Protein AF-A0A1B6I2V8-F1 (afdb_monomer_lite)

Foldseek 3Di:
DVVVVVVVVVVVVVVVVVVVVVVVVVVVVVVVVVVVVVVVVVVVVVVLVCLQVLLVVLQVCLVQCVPPVVVVVVVVDPCVVVLVVVLVVLVVVQCVVQVPHHDDCPRSSNSNNCSNVND

Secondary structure (DSSP, 8-state):
-HHHHHHHHHHHHHHHHHHHHHHHHHHHHHHHHHHHHHHHHHHHHHHHHHHHHHHHHHHHHHHHTTSHHHHHHHHHSTTHHHHHHHHHHHHHHHHHHTTT-PPPTTSHHHHHHHHHHT-

Sequence (119 aa):
MVSTLEELEAIRTKYKNLQREWDNQQEHLGRIQGDVLKLKSQLKNQSSFCASMGAIMGSLMWKTSRLPNVIEALLSTNRVSEFLCIVSGSLQSFLDTYNTSLPDVTTNETQFILSLVGT

Structure (mmCIF, N/CA/C/O backbone):
data_AF-A0A1B6I2V8-F1
#
_entry.id   AF-A0A1B6I2V8-F1
#
loop_
_atom_site.group_PDB
_atom_site.id
_atom_site.type_symbol
_atom_site.label_atom_id
_atom_site.label_alt_id
_atom_site.label_comp_id
_atom_site.label_asym_id
_atom_site.label_entity_id
_atom_site.label_seq_id
_atom_site.pdbx_PDB_ins_code
_atom_site.Cartn_x
_atom_site.Cartn_y
_atom_site.Cartn_z
_atom_site.occupancy
_atom_site.B_iso_or_equiv
_atom_site.auth_seq_id
_atom_site.auth_comp_id
_atom_site.auth_asym_id
_atom_site.auth_atom_id
_atom_site.pdbx_PDB_model_num
ATOM 1 N N . MET A 1 1 ? 36.503 -2.006 -53.131 1.00 60.41 1 MET A N 1
ATOM 2 C CA . MET A 1 1 ? 36.543 -0.661 -52.512 1.00 60.41 1 MET A CA 1
ATOM 3 C C . MET A 1 1 ? 35.154 -0.033 -52.372 1.00 60.41 1 MET A C 1
ATOM 5 O O . MET A 1 1 ? 34.906 0.578 -51.347 1.00 60.41 1 MET A O 1
ATOM 9 N N . VAL A 1 2 ? 34.237 -0.204 -53.338 1.00 62.00 2 VAL A N 1
ATOM 10 C CA . VAL A 1 2 ? 32.840 0.286 -53.232 1.00 62.00 2 VAL A CA 1
ATOM 11 C C . VAL A 1 2 ? 32.017 -0.496 -52.187 1.00 62.00 2 VAL A C 1
ATOM 13 O O . VAL A 1 2 ? 31.423 0.114 -51.310 1.00 62.00 2 VAL A O 1
ATOM 16 N N . SER A 1 3 ? 32.092 -1.834 -52.182 1.00 72.25 3 SER A N 1
ATOM 17 C CA . SER A 1 3 ? 31.352 -2.696 -51.230 1.00 72.25 3 SER A CA 1
ATOM 18 C C . SER A 1 3 ? 31.711 -2.458 -49.751 1.00 72.25 3 SER A C 1
ATOM 20 O O . SER A 1 3 ? 30.845 -2.488 -48.885 1.00 72.25 3 SER A O 1
ATOM 22 N N . THR A 1 4 ? 32.968 -2.124 -49.452 1.00 82.75 4 THR A N 1
ATOM 23 C CA . THR A 1 4 ? 33.416 -1.821 -48.082 1.00 82.75 4 THR A CA 1
ATOM 24 C C . THR A 1 4 ? 32.897 -0.478 -47.564 1.00 82.75 4 THR A C 1
ATOM 26 O O . THR A 1 4 ? 32.840 -0.271 -46.356 1.00 82.75 4 THR A O 1
ATOM 29 N N . LEU A 1 5 ? 32.543 0.453 -48.458 1.00 89.25 5 LEU A N 1
ATOM 30 C CA . LEU A 1 5 ? 32.008 1.763 -48.082 1.00 89.25 5 LEU A CA 1
ATOM 31 C C . LEU A 1 5 ? 30.520 1.658 -47.711 1.00 89.25 5 LEU A C 1
ATOM 33 O O . LEU A 1 5 ? 30.103 2.203 -46.691 1.00 89.25 5 LEU A O 1
ATOM 37 N N . GLU A 1 6 ? 29.757 0.883 -48.486 1.00 90.56 6 GLU A N 1
ATOM 38 C CA . GLU A 1 6 ? 28.340 0.591 -48.227 1.00 90.56 6 GLU A CA 1
ATOM 39 C C . GLU A 1 6 ? 28.142 -0.150 -46.895 1.00 90.56 6 GLU A C 1
ATOM 41 O O . GLU A 1 6 ? 27.263 0.197 -46.105 1.00 90.56 6 GLU A O 1
ATOM 46 N N . GLU A 1 7 ? 29.002 -1.126 -46.588 1.00 92.25 7 GLU A N 1
ATOM 47 C CA . GLU A 1 7 ? 28.982 -1.830 -45.300 1.00 92.25 7 GLU A CA 1
ATOM 48 C C . GLU A 1 7 ? 29.246 -0.885 -44.118 1.00 92.25 7 GLU A C 1
ATOM 50 O O . GLU A 1 7 ? 28.585 -0.969 -43.079 1.00 92.25 7 GLU A O 1
ATOM 55 N N . LEU A 1 8 ? 30.176 0.059 -44.280 1.00 93.94 8 LEU A N 1
ATOM 56 C CA . LEU A 1 8 ? 30.531 1.030 -43.245 1.00 93.94 8 LEU A CA 1
ATOM 57 C C . LEU A 1 8 ? 29.381 2.020 -42.995 1.00 93.94 8 LEU A C 1
ATOM 59 O O . LEU A 1 8 ? 29.066 2.333 -41.843 1.00 93.94 8 LEU A O 1
ATOM 63 N N . GLU A 1 9 ? 28.697 2.465 -44.050 1.00 93.94 9 GLU A N 1
ATOM 64 C CA . GLU A 1 9 ? 27.488 3.289 -43.938 1.00 93.94 9 GLU A CA 1
ATOM 65 C C . GLU A 1 9 ? 26.321 2.534 -43.289 1.00 93.94 9 GLU A C 1
ATOM 67 O O . GLU A 1 9 ? 25.628 3.085 -42.420 1.00 93.94 9 GLU A O 1
ATOM 72 N N . ALA A 1 10 ? 26.139 1.256 -43.629 1.00 94.38 10 ALA A N 1
ATOM 73 C CA . ALA A 1 10 ? 25.129 0.404 -43.012 1.00 94.38 10 ALA A CA 1
ATOM 74 C C . ALA A 1 10 ? 25.389 0.218 -41.507 1.00 94.38 10 ALA A C 1
ATOM 76 O O . ALA A 1 10 ? 24.471 0.366 -40.692 1.00 94.38 10 ALA A O 1
ATOM 77 N N . ILE A 1 11 ? 26.640 -0.040 -41.111 1.00 95.69 11 ILE A N 1
ATOM 78 C CA . ILE A 1 11 ? 27.038 -0.165 -39.701 1.00 95.69 11 ILE A CA 1
ATOM 79 C C . ILE A 1 11 ? 26.848 1.163 -38.963 1.00 95.69 11 ILE A C 1
ATOM 81 O O . ILE A 1 11 ? 26.270 1.181 -37.876 1.00 95.69 11 ILE A O 1
ATOM 85 N N . ARG A 1 12 ? 27.260 2.289 -39.558 1.00 96.19 12 ARG A N 1
ATOM 86 C CA . ARG A 1 12 ? 27.065 3.626 -38.973 1.00 96.19 12 ARG A CA 1
ATOM 87 C C . ARG A 1 12 ? 25.587 3.914 -38.715 1.00 96.19 12 ARG A C 1
ATOM 89 O O . ARG A 1 12 ? 25.239 4.466 -37.672 1.00 96.19 12 ARG A O 1
ATOM 96 N N . THR A 1 13 ? 24.721 3.545 -39.653 1.00 96.88 13 THR A N 1
ATOM 97 C CA . THR A 1 13 ? 23.273 3.738 -39.522 1.00 96.88 13 THR A CA 1
ATOM 98 C C . THR A 1 13 ? 22.703 2.871 -38.403 1.00 96.88 13 THR A C 1
ATOM 100 O O . THR A 1 13 ? 21.970 3.378 -37.553 1.00 96.88 13 THR A O 1
ATOM 103 N N . LYS A 1 14 ? 23.099 1.591 -38.332 1.00 97.12 14 LYS A N 1
ATOM 104 C CA . LYS A 1 14 ? 22.708 0.691 -37.235 1.00 97.12 14 LYS A CA 1
ATOM 105 C C . LYS A 1 14 ? 23.160 1.216 -35.874 1.00 97.12 14 LYS A C 1
ATOM 107 O O . LYS A 1 14 ? 22.350 1.252 -34.955 1.00 97.12 14 LYS A O 1
ATOM 112 N N . TYR A 1 15 ? 24.404 1.684 -35.761 1.00 97.62 15 TYR A N 1
ATOM 113 C CA . TYR A 1 15 ? 24.930 2.266 -34.526 1.00 97.62 15 TYR A CA 1
ATOM 114 C C . TYR A 1 15 ? 24.115 3.482 -34.078 1.00 97.62 15 TYR A C 1
ATOM 116 O O . TYR A 1 15 ? 23.691 3.551 -32.931 1.00 97.62 15 TYR A O 1
ATOM 124 N N . LYS A 1 16 ? 23.829 4.421 -34.990 1.00 97.69 16 LYS A N 1
ATOM 125 C CA . LYS A 1 16 ? 23.015 5.607 -34.672 1.00 97.69 16 LYS A CA 1
ATOM 126 C C . 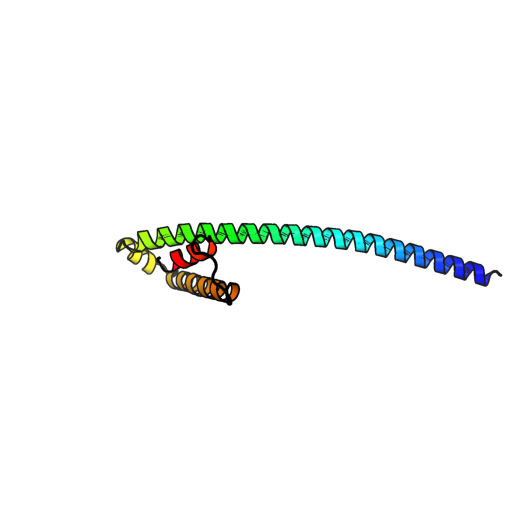LYS A 1 16 ? 21.601 5.244 -34.222 1.00 97.69 16 LYS A C 1
ATOM 128 O O . LYS A 1 16 ? 21.070 5.883 -33.320 1.00 97.69 16 LYS A O 1
ATOM 133 N N . ASN A 1 17 ? 20.989 4.243 -34.851 1.00 97.75 17 ASN A N 1
ATOM 134 C CA . ASN A 1 17 ? 19.664 3.776 -34.455 1.00 97.75 17 ASN A CA 1
ATOM 135 C C . ASN A 1 17 ? 19.696 3.109 -33.079 1.00 97.75 17 ASN A C 1
ATOM 137 O O . ASN A 1 17 ? 18.831 3.399 -32.261 1.00 97.75 17 ASN A O 1
ATOM 141 N N . LEU A 1 18 ? 20.713 2.289 -32.807 1.00 97.88 18 LEU A N 1
ATOM 142 C CA . LEU A 1 18 ? 20.882 1.646 -31.508 1.00 97.88 18 LEU A CA 1
ATOM 143 C C . LEU A 1 18 ? 21.157 2.665 -30.397 1.00 97.88 18 LEU A C 1
ATOM 145 O O . LEU A 1 18 ? 20.583 2.548 -29.324 1.00 97.88 18 LEU A O 1
ATOM 149 N N . GLN A 1 19 ? 21.969 3.691 -30.668 1.00 98.00 19 GLN A N 1
ATOM 150 C CA . GLN A 1 19 ? 22.208 4.785 -29.724 1.00 98.00 19 GLN A CA 1
ATOM 151 C C . GLN A 1 19 ? 20.907 5.522 -29.391 1.00 98.00 19 GLN A C 1
ATOM 153 O O . GLN A 1 19 ? 20.613 5.749 -28.225 1.00 98.00 19 GLN A O 1
ATOM 158 N N . ARG A 1 20 ? 20.096 5.845 -30.406 1.00 98.06 20 ARG A N 1
ATOM 159 C CA . ARG A 1 20 ? 18.80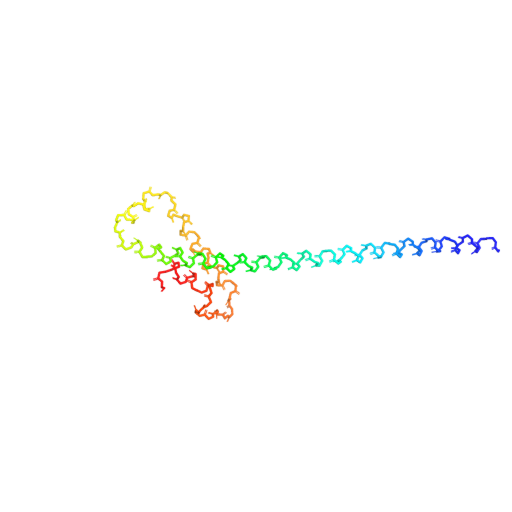3 6.509 -30.192 1.00 98.06 20 ARG A CA 1
ATOM 160 C C . ARG A 1 20 ? 17.851 5.641 -29.370 1.00 98.06 20 ARG A C 1
ATOM 162 O O . ARG A 1 20 ? 17.171 6.149 -28.489 1.00 98.06 20 ARG A O 1
ATOM 169 N N . GLU A 1 21 ? 17.802 4.345 -29.664 1.00 97.81 21 GLU A N 1
ATOM 170 C CA . GLU A 1 21 ? 16.976 3.400 -28.913 1.00 97.81 21 GLU A CA 1
ATOM 171 C C . GLU A 1 21 ? 17.440 3.292 -27.457 1.00 97.81 21 GLU A C 1
ATOM 173 O O . GLU A 1 21 ? 16.621 3.331 -26.543 1.00 97.81 21 GLU A O 1
ATOM 178 N N . TRP A 1 22 ? 18.753 3.242 -27.229 1.00 97.44 22 TRP A N 1
ATOM 179 C CA . TRP A 1 22 ? 19.335 3.256 -25.892 1.00 97.44 22 TRP A CA 1
ATOM 180 C C . TRP A 1 22 ? 18.960 4.521 -25.111 1.00 97.44 22 TRP A C 1
ATOM 182 O O . TRP A 1 22 ? 18.502 4.422 -23.974 1.00 97.44 22 TRP A O 1
ATOM 192 N N . ASP A 1 23 ? 19.103 5.699 -25.721 1.00 98.06 23 ASP A N 1
ATOM 193 C CA . ASP A 1 23 ? 18.780 6.976 -25.078 1.00 98.06 23 ASP A CA 1
ATOM 194 C C . ASP A 1 23 ? 17.284 7.047 -24.710 1.00 98.06 23 ASP A C 1
ATOM 196 O O . ASP A 1 23 ? 16.933 7.413 -23.586 1.00 98.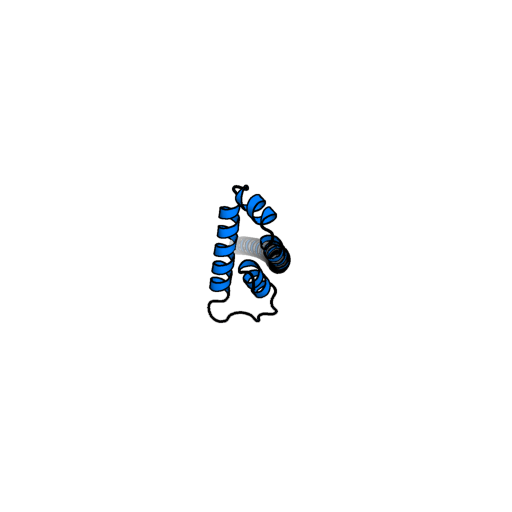06 23 ASP A O 1
ATOM 200 N N . ASN A 1 24 ? 16.403 6.599 -25.614 1.00 98.06 24 ASN A N 1
ATOM 201 C CA . ASN A 1 24 ? 14.962 6.508 -25.360 1.00 98.06 24 ASN A CA 1
ATOM 202 C C . ASN A 1 24 ? 14.639 5.551 -24.201 1.00 98.06 24 ASN A C 1
ATOM 204 O O . ASN A 1 24 ? 13.794 5.850 -23.354 1.00 98.06 24 ASN A O 1
ATOM 208 N N . GLN A 1 25 ? 15.306 4.395 -24.147 1.00 98.00 25 GLN A N 1
ATOM 209 C CA . GLN A 1 25 ? 15.110 3.415 -23.079 1.00 98.00 25 GLN A CA 1
ATOM 210 C C . GLN A 1 25 ? 15.595 3.940 -21.727 1.00 98.00 25 GLN A C 1
ATOM 212 O O . GLN A 1 25 ? 14.921 3.722 -20.721 1.00 98.00 25 GLN A O 1
ATOM 217 N N . GLN A 1 26 ? 16.715 4.665 -21.690 1.00 98.06 26 GLN A N 1
ATOM 218 C CA . GLN A 1 26 ? 17.202 5.310 -20.468 1.00 98.06 26 GLN A CA 1
ATOM 219 C C . GLN A 1 26 ? 16.213 6.356 -19.952 1.00 98.06 26 GLN A C 1
ATOM 221 O O . GLN A 1 26 ? 15.904 6.379 -18.759 1.00 98.06 26 GLN A O 1
ATOM 226 N N . GLU A 1 27 ? 15.650 7.176 -20.841 1.00 97.88 27 GLU A N 1
ATOM 227 C CA . GLU A 1 27 ? 14.627 8.146 -20.455 1.00 97.88 27 GLU A CA 1
ATOM 228 C C . GLU A 1 27 ? 13.366 7.452 -19.916 1.00 97.88 27 GLU A C 1
ATOM 230 O O . GLU A 1 27 ? 12.848 7.819 -18.857 1.00 97.88 27 GLU A O 1
ATOM 235 N N . HIS A 1 28 ? 12.889 6.412 -20.604 1.00 97.75 28 HIS A N 1
ATOM 236 C CA . HIS A 1 28 ? 11.721 5.650 -20.169 1.00 97.75 28 HIS A CA 1
ATOM 237 C C . HIS A 1 28 ? 11.957 4.967 -18.813 1.00 97.75 28 HIS A C 1
ATOM 239 O O . HIS A 1 28 ? 11.066 4.959 -17.957 1.00 97.75 28 HIS A O 1
ATOM 245 N N . LEU A 1 29 ? 13.151 4.411 -18.593 1.00 98.31 29 LEU A N 1
ATOM 246 C CA . LEU A 1 29 ? 13.526 3.800 -17.322 1.00 98.31 29 LEU A CA 1
ATOM 247 C C . LEU A 1 29 ? 13.520 4.839 -16.197 1.00 98.31 29 LEU A C 1
ATOM 249 O O . LEU A 1 29 ? 12.950 4.581 -15.137 1.00 98.31 29 LEU A O 1
ATOM 253 N N . GLY A 1 30 ? 14.078 6.028 -16.445 1.00 98.31 30 GLY A N 1
ATOM 254 C CA . GLY A 1 30 ? 14.066 7.134 -15.489 1.00 98.31 30 GLY A CA 1
ATOM 255 C C . GLY A 1 30 ? 12.648 7.566 -15.103 1.00 98.31 30 GLY A C 1
ATOM 256 O O . GLY A 1 30 ? 12.360 7.760 -13.921 1.00 98.31 30 GLY A O 1
ATOM 257 N N . ARG A 1 31 ? 11.729 7.640 -16.076 1.00 98.19 31 ARG A N 1
ATOM 258 C CA . ARG A 1 31 ? 10.311 7.951 -15.818 1.00 98.19 31 ARG A CA 1
ATOM 259 C C . ARG A 1 31 ? 9.641 6.888 -14.945 1.00 98.19 31 ARG A C 1
ATOM 261 O O . ARG A 1 31 ? 9.058 7.237 -13.922 1.00 98.19 31 ARG A O 1
ATOM 268 N N . ILE A 1 32 ? 9.795 5.603 -15.287 1.00 98.31 32 ILE A N 1
ATOM 269 C CA . ILE A 1 32 ? 9.234 4.498 -14.486 1.00 98.31 32 ILE A CA 1
ATOM 270 C C . ILE A 1 32 ? 9.784 4.532 -13.057 1.00 98.31 32 ILE A C 1
ATOM 272 O O . ILE A 1 32 ? 9.027 4.382 -12.100 1.00 98.31 32 ILE A O 1
ATOM 276 N N . GLN A 1 33 ? 11.093 4.728 -12.888 1.00 98.31 33 GLN A N 1
ATOM 277 C CA . GLN A 1 33 ? 11.706 4.810 -11.560 1.00 98.31 33 GLN A CA 1
ATOM 278 C C . GLN A 1 33 ? 11.114 5.962 -10.737 1.00 98.31 33 GLN A C 1
ATOM 280 O O . GLN A 1 33 ? 10.811 5.778 -9.556 1.00 98.31 33 GLN A O 1
ATOM 285 N N . GLY A 1 34 ? 10.893 7.122 -11.363 1.00 98.44 34 GLY A N 1
ATOM 286 C CA . GLY A 1 34 ? 10.210 8.255 -10.739 1.00 98.44 34 GLY A CA 1
ATOM 287 C C . GLY A 1 34 ? 8.790 7.913 -10.283 1.00 98.44 34 GLY A C 1
ATOM 288 O O . GLY A 1 34 ? 8.428 8.178 -9.133 1.00 98.44 34 GLY A O 1
ATOM 289 N N . ASP A 1 35 ? 8.009 7.259 -11.143 1.00 98.38 35 ASP A N 1
ATOM 290 C CA . ASP A 1 35 ? 6.638 6.849 -10.827 1.00 98.38 35 ASP A CA 1
ATOM 291 C C . ASP A 1 35 ? 6.588 5.823 -9.691 1.00 98.38 35 ASP A C 1
ATOM 293 O O . ASP A 1 35 ? 5.784 5.963 -8.767 1.00 98.38 35 ASP A O 1
ATOM 297 N N . VAL A 1 36 ? 7.489 4.836 -9.688 1.00 98.31 36 VAL A N 1
ATOM 298 C CA . VAL A 1 36 ? 7.596 3.840 -8.609 1.00 98.31 36 VAL A CA 1
ATOM 299 C C . VAL A 1 36 ? 7.888 4.513 -7.268 1.00 98.31 36 VAL A C 1
ATOM 301 O O . VAL A 1 36 ? 7.243 4.197 -6.266 1.00 98.31 36 VAL A O 1
ATOM 304 N N . LEU A 1 37 ? 8.826 5.464 -7.227 1.00 98.06 37 LEU A N 1
ATOM 305 C CA . LEU A 1 37 ? 9.151 6.193 -5.998 1.00 98.06 37 LEU A CA 1
ATOM 306 C C . LEU A 1 37 ? 7.964 7.026 -5.500 1.00 98.06 37 LEU A C 1
ATOM 308 O O . LEU A 1 37 ? 7.666 7.027 -4.301 1.00 98.06 37 LEU A O 1
ATOM 312 N N . LYS A 1 38 ? 7.253 7.691 -6.415 1.00 98.19 38 LYS A N 1
ATOM 313 C CA . LYS A 1 38 ? 6.054 8.469 -6.097 1.00 98.19 38 LYS A CA 1
ATOM 314 C C . LYS A 1 38 ? 4.943 7.582 -5.537 1.00 98.19 38 LYS A C 1
ATOM 316 O O . LYS A 1 38 ? 4.419 7.881 -4.464 1.00 98.19 38 LYS A O 1
ATOM 321 N N . LEU A 1 39 ? 4.621 6.482 -6.217 1.00 98.06 39 LEU A N 1
ATOM 322 C CA . LEU A 1 39 ? 3.589 5.533 -5.794 1.00 98.06 39 LEU A CA 1
ATOM 323 C C . LEU A 1 39 ? 3.932 4.894 -4.447 1.00 98.06 39 LEU A C 1
ATOM 325 O O . LEU A 1 39 ? 3.071 4.801 -3.577 1.00 98.06 39 LEU A O 1
ATOM 329 N N . LYS A 1 40 ? 5.201 4.535 -4.221 1.00 97.25 40 LYS A N 1
ATOM 330 C CA . LYS A 1 40 ? 5.666 4.010 -2.930 1.00 97.25 40 LYS A CA 1
ATOM 331 C C . LYS A 1 40 ? 5.448 5.011 -1.792 1.00 97.25 40 LYS A C 1
ATOM 333 O O . LYS A 1 40 ? 5.013 4.625 -0.708 1.00 97.25 40 LYS A O 1
ATOM 338 N N . SER A 1 41 ? 5.734 6.291 -2.032 1.00 96.88 41 SER A N 1
ATOM 339 C CA . SER A 1 41 ? 5.503 7.356 -1.049 1.00 96.88 41 SER A CA 1
ATOM 340 C C . SER A 1 41 ? 4.010 7.559 -0.768 1.00 96.88 41 SER A C 1
ATOM 342 O O . SER A 1 41 ? 3.591 7.607 0.389 1.00 96.88 41 SER A O 1
ATOM 344 N N . GLN A 1 42 ? 3.187 7.594 -1.820 1.00 97.69 42 GLN A N 1
ATOM 345 C CA . GLN A 1 42 ? 1.732 7.706 -1.695 1.00 97.69 42 GLN A CA 1
ATOM 346 C C . GLN A 1 42 ? 1.130 6.532 -0.915 1.00 97.69 42 GLN A C 1
ATOM 348 O O . GLN A 1 42 ? 0.353 6.763 0.008 1.00 97.69 42 GLN A O 1
ATOM 353 N N . LEU A 1 43 ? 1.542 5.299 -1.220 1.00 95.31 43 LEU A N 1
ATOM 354 C CA . LEU A 1 43 ? 1.082 4.097 -0.527 1.00 95.31 43 LEU A CA 1
ATOM 355 C C . LEU A 1 43 ? 1.439 4.129 0.964 1.00 95.31 43 LEU A C 1
ATOM 357 O O . LEU A 1 43 ? 0.590 3.847 1.806 1.00 95.31 43 LEU A O 1
ATOM 361 N N . LYS A 1 44 ? 2.669 4.535 1.306 1.00 91.75 44 LYS A N 1
ATOM 362 C CA . LYS A 1 44 ? 3.092 4.684 2.706 1.00 91.75 44 LYS A CA 1
ATOM 363 C C . LYS A 1 44 ? 2.213 5.690 3.456 1.00 91.75 44 LYS A C 1
ATOM 365 O O . LYS A 1 44 ? 1.768 5.412 4.569 1.00 91.75 44 LYS A O 1
ATOM 370 N N . ASN A 1 45 ? 1.949 6.846 2.848 1.00 93.69 45 ASN A N 1
ATOM 371 C CA . ASN A 1 45 ? 1.117 7.881 3.461 1.00 93.69 45 ASN A CA 1
ATOM 372 C C . ASN A 1 45 ? -0.334 7.415 3.630 1.00 93.69 45 ASN A C 1
ATOM 374 O O . ASN A 1 45 ? -0.927 7.647 4.681 1.00 93.69 45 ASN A O 1
ATOM 378 N N . GLN A 1 46 ? -0.887 6.727 2.628 1.00 94.19 46 GLN A N 1
ATOM 379 C CA . GLN A 1 46 ? -2.238 6.176 2.690 1.00 94.19 46 GLN A CA 1
ATOM 380 C C . GLN A 1 46 ? -2.362 5.109 3.781 1.00 94.19 46 GLN A C 1
ATOM 382 O O . GLN A 1 46 ? -3.320 5.145 4.546 1.00 94.19 46 GLN A O 1
ATOM 387 N N . SER A 1 47 ? -1.376 4.215 3.902 1.00 88.75 47 SER A N 1
ATOM 388 C CA . SER A 1 47 ? -1.333 3.201 4.961 1.00 88.75 47 SER A CA 1
ATOM 389 C C . SER A 1 47 ? -1.373 3.840 6.350 1.00 88.75 47 SER A C 1
ATOM 391 O O . SER A 1 47 ? -2.220 3.487 7.168 1.00 88.75 47 SER A O 1
ATOM 393 N N . SER A 1 48 ? -0.515 4.838 6.593 1.00 88.12 48 SER A N 1
ATOM 394 C CA . SER A 1 48 ? -0.475 5.554 7.874 1.00 88.12 48 SER A CA 1
ATOM 395 C C . SER A 1 48 ? -1.793 6.278 8.166 1.00 88.12 48 SER A C 1
ATOM 397 O O . SER A 1 48 ? -2.341 6.155 9.260 1.00 88.12 48 SER A O 1
ATOM 399 N N . PHE A 1 49 ? -2.355 6.974 7.171 1.00 90.56 49 PHE A N 1
ATOM 400 C CA . PHE A 1 49 ? -3.642 7.654 7.311 1.00 90.56 49 PHE A CA 1
ATOM 401 C C . PHE A 1 49 ? -4.780 6.680 7.643 1.00 90.56 49 PHE A C 1
ATOM 403 O O . PHE A 1 49 ? -5.552 6.934 8.567 1.00 90.56 49 PHE A O 1
ATOM 410 N N . CYS A 1 50 ? -4.877 5.558 6.924 1.00 88.94 50 CYS A N 1
ATOM 411 C CA . CYS A 1 50 ? -5.884 4.530 7.174 1.00 88.94 50 CYS A CA 1
ATOM 412 C C . CYS A 1 50 ? -5.737 3.913 8.569 1.00 88.94 50 CYS A C 1
ATOM 414 O O . CYS A 1 50 ? -6.747 3.752 9.250 1.00 88.94 50 CYS A O 1
ATOM 416 N N . ALA A 1 51 ? -4.510 3.638 9.024 1.00 87.31 51 ALA A N 1
ATOM 417 C CA . ALA A 1 51 ? -4.259 3.142 10.375 1.00 87.31 51 ALA A CA 1
ATOM 418 C C . ALA A 1 51 ? -4.699 4.162 11.442 1.00 87.31 51 ALA A C 1
ATOM 420 O O . ALA A 1 51 ? -5.461 3.821 12.344 1.00 87.31 51 ALA A O 1
ATOM 421 N N . SER A 1 52 ? -4.312 5.436 11.310 1.00 87.75 52 SER A N 1
ATOM 422 C CA . SER A 1 52 ? -4.728 6.486 12.253 1.00 87.75 52 SER A CA 1
ATOM 423 C C . SER A 1 52 ? -6.245 6.690 12.278 1.00 87.75 52 SER A C 1
ATOM 425 O O . SER A 1 52 ? -6.846 6.761 13.350 1.00 87.75 52 SER A O 1
ATOM 427 N N . MET A 1 53 ? -6.884 6.763 11.108 1.00 90.38 53 MET A N 1
ATOM 428 C CA . MET A 1 53 ? -8.337 6.894 10.997 1.00 90.38 53 MET A CA 1
ATOM 429 C C . MET A 1 53 ? -9.048 5.689 11.617 1.00 90.38 53 MET A C 1
ATOM 431 O O . MET A 1 53 ? -9.985 5.863 12.395 1.00 90.38 53 MET A O 1
ATOM 435 N N . GLY A 1 54 ? -8.574 4.479 11.321 1.00 86.81 54 GLY A N 1
ATOM 436 C CA . GLY A 1 54 ? -9.093 3.246 11.891 1.00 86.81 54 GLY A CA 1
ATOM 437 C C . GLY A 1 54 ? -8.971 3.205 13.414 1.00 86.81 54 GLY A C 1
ATOM 438 O O . GLY A 1 54 ? -9.934 2.838 14.080 1.00 86.81 54 GLY A O 1
ATOM 439 N N . ALA A 1 55 ? -7.837 3.634 13.978 1.00 86.38 55 ALA A N 1
ATOM 440 C CA . ALA A 1 55 ? -7.636 3.703 15.427 1.00 86.38 55 ALA A CA 1
ATOM 441 C C . ALA A 1 55 ? -8.638 4.663 16.093 1.00 86.38 55 ALA A C 1
ATOM 443 O O . ALA A 1 55 ? -9.311 4.306 17.062 1.00 86.38 55 ALA A O 1
ATOM 444 N N . ILE A 1 56 ? -8.814 5.864 15.527 1.00 88.56 56 ILE A N 1
ATOM 445 C CA . ILE A 1 56 ? -9.787 6.848 16.024 1.00 88.56 56 ILE A CA 1
ATOM 446 C C . ILE A 1 56 ? -11.211 6.281 15.953 1.00 88.56 56 ILE A C 1
ATOM 448 O O . ILE A 1 56 ? -11.947 6.332 16.941 1.00 88.56 56 ILE A O 1
ATOM 452 N N . MET A 1 57 ? -11.604 5.723 14.805 1.00 88.19 57 MET A N 1
ATOM 453 C CA . MET A 1 57 ? -12.947 5.170 14.610 1.00 88.19 57 MET A CA 1
ATOM 454 C C . MET A 1 57 ? -13.210 3.956 15.507 1.00 88.19 57 MET A C 1
ATOM 456 O O . MET A 1 57 ? -14.280 3.884 16.107 1.00 88.19 57 MET A O 1
ATOM 460 N N . GLY A 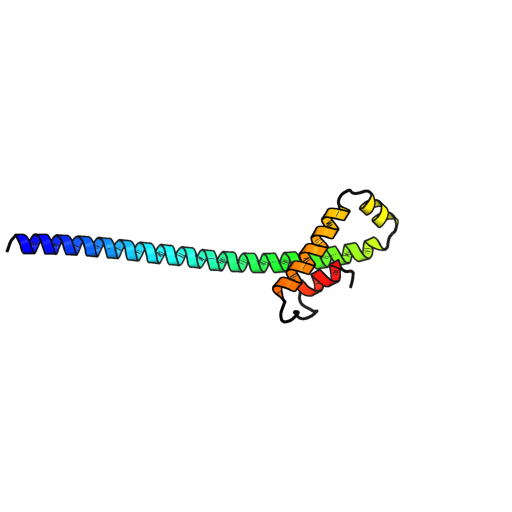1 58 ? -12.245 3.043 15.651 1.00 85.25 58 GLY A N 1
ATOM 461 C CA . GLY A 1 58 ? -12.336 1.884 16.542 1.00 85.25 58 GLY A CA 1
ATOM 462 C C . GLY A 1 58 ? -12.504 2.302 18.002 1.00 85.25 58 GLY A C 1
ATOM 463 O O . GLY A 1 58 ? -13.431 1.850 18.671 1.00 85.25 58 GLY A O 1
ATOM 464 N N . SER A 1 59 ? -11.709 3.271 18.469 1.00 85.50 59 SER A N 1
ATOM 465 C CA . SER A 1 59 ? -11.834 3.819 19.826 1.00 85.50 59 SER A CA 1
ATOM 466 C C . SER A 1 59 ? -13.211 4.451 20.081 1.00 85.50 59 SER A C 1
ATOM 468 O O . SER A 1 59 ? -13.823 4.234 21.131 1.00 85.50 59 SER A O 1
ATOM 470 N N . LEU A 1 60 ? -13.737 5.218 19.118 1.00 87.38 60 LEU A N 1
ATOM 471 C CA . LEU A 1 60 ? -15.084 5.795 19.206 1.00 87.38 60 LEU A CA 1
ATOM 472 C C . LEU A 1 60 ? -16.167 4.712 19.205 1.00 87.38 60 LEU A C 1
ATOM 474 O O . LEU A 1 60 ? -17.102 4.776 20.009 1.00 87.38 60 LEU A O 1
ATOM 478 N N . MET A 1 61 ? -16.035 3.707 18.341 1.00 86.31 61 MET A N 1
ATOM 479 C CA . MET A 1 61 ? -16.961 2.582 18.280 1.00 86.31 61 MET A CA 1
ATOM 480 C C . MET A 1 61 ? -16.982 1.819 19.604 1.00 86.31 61 MET A C 1
ATOM 482 O O . MET A 1 61 ? -18.057 1.547 20.122 1.00 86.31 61 MET A O 1
ATOM 486 N N . TRP A 1 62 ? -15.823 1.556 20.206 1.00 84.94 62 TRP A N 1
ATOM 487 C CA . TRP A 1 62 ? -15.741 0.872 21.495 1.00 84.94 62 TRP A CA 1
ATOM 488 C C . TRP A 1 62 ? -16.357 1.677 22.642 1.00 84.94 62 TRP A C 1
ATOM 490 O O . TRP A 1 62 ? -17.034 1.137 23.512 1.00 84.94 62 TRP A O 1
ATOM 500 N N . LYS A 1 63 ? -16.171 3.002 22.655 1.00 86.19 63 LYS A N 1
ATOM 501 C CA . LYS A 1 63 ? -16.820 3.865 23.656 1.00 86.19 63 LYS A CA 1
ATOM 502 C C . LYS A 1 63 ? -18.338 3.860 23.504 1.00 86.19 63 LYS A C 1
ATOM 504 O O . LYS A 1 63 ? -19.054 3.809 24.502 1.00 86.19 63 LYS A O 1
ATOM 509 N N . THR A 1 64 ? -18.821 3.925 22.268 1.00 86.06 64 THR A N 1
ATOM 510 C CA . THR A 1 64 ? -20.255 4.012 21.966 1.00 86.06 64 THR A CA 1
ATOM 511 C C . THR A 1 64 ? -20.963 2.663 22.061 1.00 86.06 64 THR A C 1
ATOM 513 O O . THR A 1 64 ? -22.117 2.634 22.476 1.00 86.06 64 THR A O 1
ATOM 516 N N . SER A 1 65 ? -20.277 1.543 21.815 1.00 82.75 65 SER A N 1
ATOM 517 C CA . SER A 1 65 ? -20.817 0.187 21.992 1.00 82.75 65 SER A CA 1
ATOM 518 C C . SER A 1 65 ? -21.145 -0.150 23.448 1.00 82.75 65 SER A C 1
ATOM 520 O O . SER A 1 65 ? -21.832 -1.124 23.714 1.00 82.75 65 SER A O 1
ATOM 522 N N . ARG A 1 66 ? -20.723 0.665 24.419 1.00 84.81 66 ARG A N 1
ATOM 523 C CA . ARG A 1 66 ? -21.128 0.519 25.828 1.00 84.81 66 ARG A CA 1
ATOM 524 C C . ARG A 1 66 ? -22.535 1.057 26.104 1.00 84.81 66 ARG A C 1
ATOM 526 O O . ARG A 1 66 ? -23.033 0.903 27.217 1.00 84.81 66 ARG A O 1
ATOM 533 N N . LEU A 1 67 ? -23.165 1.702 25.120 1.00 90.06 67 LEU A N 1
ATOM 534 C CA . LEU A 1 67 ? -24.519 2.236 25.208 1.00 90.06 67 LEU A CA 1
ATOM 535 C C . LEU A 1 67 ? -25.503 1.256 24.541 1.00 90.06 67 LEU A C 1
ATOM 537 O O . LEU A 1 67 ? -25.403 1.046 23.330 1.00 90.06 67 LEU A O 1
ATOM 541 N N . PRO A 1 68 ? -26.487 0.698 25.276 1.00 87.06 68 PRO A N 1
ATOM 542 C CA . PRO A 1 68 ? -27.436 -0.279 24.732 1.00 8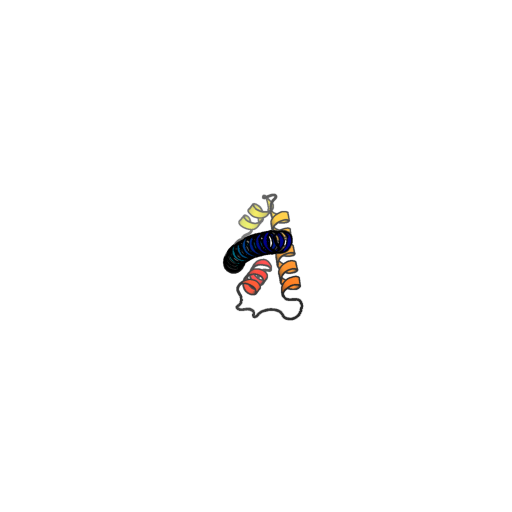7.06 68 PRO A CA 1
ATOM 543 C C . PRO A 1 68 ? -28.148 0.198 23.460 1.00 87.06 68 PRO A C 1
ATOM 545 O O . PRO A 1 68 ? -28.161 -0.516 22.464 1.00 87.06 68 PRO A O 1
ATOM 548 N N . ASN A 1 69 ? -28.618 1.449 23.442 1.00 89.25 69 ASN A N 1
ATOM 549 C CA . ASN A 1 69 ? -29.302 2.038 22.284 1.00 89.25 69 ASN A CA 1
ATOM 550 C C . ASN A 1 69 ? -28.418 2.077 21.021 1.00 89.25 69 ASN A C 1
ATOM 552 O O . ASN A 1 69 ? -28.921 2.002 19.904 1.00 89.25 69 ASN A O 1
ATOM 556 N N . VAL A 1 70 ? -27.095 2.210 21.183 1.00 86.31 70 VAL A N 1
ATOM 557 C CA . VAL A 1 70 ? -26.150 2.194 20.057 1.00 86.31 70 VAL A CA 1
ATOM 558 C C . VAL A 1 70 ? -25.941 0.771 19.557 1.00 86.31 70 VAL A C 1
ATOM 560 O O . VAL A 1 70 ? -25.902 0.563 18.348 1.00 86.31 70 VAL A O 1
ATOM 563 N N . ILE A 1 71 ? -25.840 -0.213 20.457 1.00 84.50 71 ILE A N 1
ATOM 564 C CA . ILE A 1 71 ? -25.774 -1.625 20.062 1.00 84.50 71 ILE A CA 1
ATOM 565 C C . ILE A 1 71 ? -27.041 -2.016 19.302 1.00 84.50 71 ILE A C 1
ATOM 567 O O . ILE A 1 71 ? -26.942 -2.623 18.242 1.00 84.50 71 ILE A O 1
ATOM 571 N N . GLU A 1 72 ? -28.220 -1.641 19.797 1.00 86.44 72 GLU A N 1
ATOM 572 C CA . GLU A 1 72 ? -29.488 -1.904 19.110 1.00 86.44 72 GLU A CA 1
ATOM 573 C C . GLU A 1 72 ? -29.515 -1.272 17.716 1.00 86.44 72 GLU A C 1
ATOM 575 O O . GLU A 1 72 ? -29.865 -1.943 16.746 1.00 86.44 72 GLU A O 1
ATOM 580 N N . ALA A 1 73 ? -29.059 -0.021 17.584 1.00 86.31 73 ALA A N 1
ATOM 581 C CA . ALA A 1 73 ? -28.926 0.633 16.287 1.00 86.31 73 ALA A CA 1
ATOM 582 C C . ALA A 1 73 ? -27.955 -0.124 15.365 1.00 86.31 73 ALA A C 1
ATOM 584 O O . ALA A 1 73 ? -28.294 -0.388 14.214 1.00 86.31 73 ALA A O 1
ATOM 585 N N . LEU A 1 74 ? -26.782 -0.532 15.858 1.00 82.88 74 LEU A N 1
ATOM 586 C CA . LEU A 1 74 ? -25.798 -1.301 15.088 1.00 82.88 74 LEU A CA 1
ATOM 587 C C . LEU A 1 74 ? -26.350 -2.658 14.639 1.00 82.88 74 LEU A C 1
ATOM 589 O O . LEU A 1 74 ? -26.218 -3.000 13.467 1.00 82.88 74 LEU A O 1
ATOM 593 N N . LEU A 1 75 ? -27.001 -3.402 15.535 1.00 83.56 75 LEU A N 1
ATOM 594 C CA . LEU A 1 75 ? -27.619 -4.699 15.242 1.00 83.56 75 LEU A CA 1
ATOM 595 C C . LEU A 1 75 ? -28.828 -4.577 14.309 1.00 83.56 75 LEU A C 1
ATOM 597 O O . LEU A 1 75 ? -29.111 -5.505 13.558 1.00 83.56 75 LEU A O 1
ATOM 601 N N . SER A 1 76 ? -29.519 -3.434 14.324 1.00 86.44 76 SER A N 1
ATOM 602 C CA . SER A 1 76 ? -30.577 -3.137 13.353 1.00 86.44 76 SER A CA 1
ATOM 603 C C . SER A 1 76 ? -30.028 -2.894 11.942 1.00 86.44 76 SER A C 1
ATOM 605 O O . SER A 1 76 ? -30.773 -2.982 10.965 1.00 86.44 76 SER A O 1
ATOM 607 N N . THR A 1 77 ? -28.722 -2.629 11.810 1.00 82.12 77 THR A N 1
ATOM 608 C CA . THR A 1 77 ? -28.054 -2.581 10.508 1.00 82.12 77 THR A CA 1
ATOM 609 C C . THR A 1 77 ? -27.656 -3.981 10.042 1.00 82.12 77 THR A C 1
ATOM 611 O O . THR A 1 77 ? -27.228 -4.831 10.818 1.00 82.12 77 THR A O 1
ATOM 614 N N . ASN A 1 78 ? -27.670 -4.203 8.731 1.00 78.50 78 ASN A N 1
ATOM 615 C CA . ASN A 1 78 ? -27.133 -5.420 8.117 1.00 78.50 78 ASN A CA 1
ATOM 616 C C . ASN A 1 78 ? -25.600 -5.390 7.928 1.00 78.50 78 ASN A C 1
ATOM 618 O O . ASN A 1 78 ? -25.060 -6.200 7.178 1.00 78.50 78 ASN A O 1
ATOM 622 N N . ARG A 1 79 ? -24.889 -4.457 8.580 1.00 84.69 79 ARG A N 1
ATOM 623 C CA . ARG A 1 79 ? -23.458 -4.182 8.347 1.00 84.69 79 ARG A CA 1
ATOM 624 C C . ARG A 1 79 ? -22.530 -4.783 9.399 1.00 84.69 79 ARG A C 1
ATOM 626 O O . ARG A 1 79 ? -21.316 -4.747 9.229 1.00 84.69 79 ARG A O 1
ATOM 633 N N . VAL A 1 80 ? -23.073 -5.375 10.463 1.00 83.75 80 VAL A N 1
ATOM 634 C CA . VAL A 1 80 ? -22.272 -5.979 11.544 1.00 83.75 80 VAL A CA 1
ATOM 635 C C . VAL A 1 80 ? -21.359 -7.085 11.014 1.00 83.75 80 VAL A C 1
ATOM 637 O O . VAL A 1 80 ? -20.187 -7.132 11.371 1.00 83.75 80 VAL A O 1
ATOM 640 N N . SER A 1 81 ? -21.860 -7.933 10.110 1.00 86.00 81 SER A N 1
ATOM 641 C CA . SER A 1 81 ? -21.037 -8.977 9.487 1.00 86.00 81 SER A CA 1
ATOM 642 C C . SER A 1 81 ? -19.880 -8.388 8.679 1.00 86.00 81 SER A C 1
ATOM 644 O O . SER A 1 81 ? -18.763 -8.885 8.769 1.00 86.00 81 SER A O 1
ATOM 646 N N . GLU A 1 82 ? -20.126 -7.325 7.910 1.00 89.00 82 GLU A N 1
ATOM 647 C CA . GLU A 1 82 ? -19.085 -6.653 7.122 1.00 89.00 82 GLU A CA 1
ATOM 648 C C . GLU A 1 82 ? -18.024 -6.031 8.034 1.00 89.00 82 GLU A C 1
ATOM 650 O O . GLU A 1 82 ? -16.829 -6.178 7.785 1.00 89.00 82 GLU A O 1
ATOM 655 N N . PHE A 1 83 ? -18.451 -5.404 9.134 1.00 84.81 83 PHE A N 1
ATOM 656 C CA . PHE A 1 83 ? -17.543 -4.869 10.141 1.00 84.81 83 PHE A CA 1
ATOM 657 C C . PHE A 1 83 ? -16.659 -5.964 10.753 1.00 84.81 83 PHE A C 1
ATOM 659 O O . PHE A 1 83 ? -15.441 -5.808 10.805 1.00 84.81 83 PHE A O 1
ATOM 666 N N . LEU A 1 84 ? -17.239 -7.099 11.154 1.00 87.12 84 LEU A N 1
ATOM 667 C CA . LEU A 1 84 ? -16.471 -8.220 11.704 1.00 87.12 84 LEU A CA 1
ATOM 668 C C . LEU A 1 84 ? -15.496 -8.818 10.679 1.00 87.12 84 LEU A C 1
ATOM 670 O O . LEU A 1 84 ? -14.378 -9.180 11.045 1.00 87.12 84 LEU A O 1
ATOM 674 N N . CYS A 1 85 ? -15.867 -8.867 9.396 1.00 90.69 85 CYS A N 1
ATOM 675 C CA . CYS A 1 85 ? -14.943 -9.248 8.326 1.00 90.69 85 CYS A CA 1
ATOM 676 C C . CYS A 1 85 ? -13.768 -8.268 8.210 1.00 90.69 85 CYS A C 1
ATOM 678 O O . CYS A 1 85 ? -12.631 -8.712 8.061 1.00 90.69 85 CYS A O 1
ATOM 680 N N . ILE A 1 86 ? -14.011 -6.957 8.321 1.00 89.31 86 ILE A N 1
ATOM 681 C CA . ILE A 1 86 ? -12.943 -5.946 8.327 1.00 89.31 86 ILE A CA 1
ATOM 682 C C . ILE A 1 86 ? -12.023 -6.148 9.534 1.00 89.31 86 ILE A C 1
ATOM 684 O O . ILE A 1 86 ? -10.805 -6.130 9.367 1.00 89.31 86 ILE A O 1
ATOM 688 N N . VAL A 1 87 ? -12.579 -6.379 10.728 1.00 88.94 87 VAL A N 1
ATOM 689 C CA . VAL A 1 87 ? -11.794 -6.638 11.947 1.00 88.94 87 VAL A CA 1
ATOM 690 C C . VAL A 1 87 ? -10.905 -7.867 11.766 1.00 88.94 87 VAL A C 1
ATOM 692 O O . VAL A 1 87 ? -9.691 -7.786 11.953 1.00 88.94 87 VAL A O 1
ATOM 695 N N . SER A 1 88 ? -11.493 -8.988 11.343 1.00 92.19 88 SER A N 1
ATOM 696 C CA . SER A 1 88 ? -10.769 -10.241 11.128 1.00 92.19 88 SER A CA 1
ATOM 697 C C . SER A 1 88 ? -9.691 -10.104 10.052 1.00 92.19 88 SER A C 1
ATOM 699 O O . SER A 1 88 ? -8.553 -10.510 10.279 1.00 92.19 88 SER A O 1
ATOM 701 N N . GLY A 1 89 ? -10.017 -9.494 8.909 1.00 92.06 89 GLY A N 1
ATOM 702 C CA . GLY A 1 89 ? -9.068 -9.285 7.817 1.00 92.06 89 GLY A CA 1
ATOM 703 C C . GLY A 1 89 ? -7.929 -8.335 8.188 1.00 92.06 89 GLY A C 1
ATOM 704 O O . GLY A 1 89 ? -6.783 -8.585 7.814 1.00 92.06 89 GLY A O 1
ATOM 705 N N . SER A 1 90 ? -8.211 -7.284 8.966 1.00 90.81 90 SER A N 1
ATOM 706 C CA . SER A 1 90 ? -7.189 -6.340 9.442 1.00 90.81 90 SER A CA 1
ATOM 707 C C . SER A 1 90 ? -6.216 -7.018 10.402 1.00 90.81 90 SER A C 1
ATOM 709 O O . SER A 1 90 ? -5.005 -6.864 10.253 1.00 90.81 90 SER A O 1
ATOM 711 N N . LEU A 1 91 ? -6.732 -7.816 11.342 1.00 91.69 91 LEU A N 1
ATOM 712 C CA . LEU A 1 91 ? -5.904 -8.574 12.276 1.00 91.69 91 LEU A CA 1
ATOM 713 C C . LEU A 1 91 ? -5.028 -9.598 11.547 1.00 91.69 91 LEU A C 1
ATOM 715 O O . LEU A 1 91 ? -3.828 -9.655 11.799 1.00 91.69 91 LEU A O 1
ATOM 719 N N . GLN A 1 92 ? -5.604 -10.360 10.612 1.00 93.50 92 GLN A N 1
ATOM 720 C CA . GLN A 1 92 ? -4.844 -11.327 9.821 1.00 93.50 92 GLN A CA 1
ATOM 721 C C . GLN A 1 92 ? -3.735 -10.638 9.018 1.00 93.50 92 GLN A C 1
ATOM 723 O O . GLN A 1 92 ? -2.581 -11.043 9.095 1.00 93.50 92 GLN A O 1
ATOM 728 N N . SER A 1 93 ? -4.059 -9.542 8.325 1.00 91.31 93 SER A N 1
ATOM 729 C CA . SER A 1 93 ? -3.083 -8.786 7.528 1.00 91.31 93 SER A CA 1
ATOM 730 C C . SER A 1 93 ? -1.939 -8.236 8.382 1.00 91.31 93 SER A C 1
ATOM 732 O O . SER A 1 93 ? -0.784 -8.233 7.955 1.00 91.31 93 SER A O 1
ATOM 734 N N . PHE A 1 94 ? -2.242 -7.773 9.597 1.00 91.75 94 PHE A N 1
ATOM 735 C CA . PHE A 1 94 ? -1.234 -7.305 10.543 1.00 91.75 94 PHE A CA 1
ATOM 736 C C . PHE A 1 94 ? -0.299 -8.444 10.972 1.00 91.75 94 PHE A C 1
ATOM 738 O O . PHE A 1 94 ? 0.920 -8.285 10.917 1.00 91.75 94 PHE A O 1
ATOM 745 N N . LEU A 1 95 ? -0.849 -9.608 11.328 1.00 92.44 95 LEU A N 1
ATOM 746 C CA . LEU A 1 95 ? -0.052 -10.783 11.694 1.00 92.44 95 LEU A CA 1
ATOM 747 C C . LEU A 1 95 ? 0.812 -11.278 10.529 1.00 92.44 95 LEU A C 1
ATOM 749 O O . LEU A 1 95 ? 1.994 -11.548 10.727 1.00 92.44 95 LEU A O 1
ATOM 753 N N . ASP A 1 96 ? 0.263 -11.323 9.316 1.00 92.88 96 ASP A N 1
ATOM 754 C CA . ASP A 1 96 ? 1.002 -11.724 8.116 1.00 92.88 96 ASP A CA 1
ATOM 755 C C . ASP A 1 96 ? 2.160 -10.758 7.819 1.00 92.88 96 ASP A C 1
ATOM 757 O O . ASP A 1 96 ? 3.256 -11.182 7.448 1.00 92.88 96 ASP A O 1
ATOM 761 N N . THR A 1 97 ? 1.943 -9.455 8.029 1.00 91.12 97 THR A N 1
ATOM 762 C CA . THR A 1 97 ? 2.954 -8.410 7.800 1.00 91.12 97 THR A CA 1
ATOM 763 C C . THR A 1 97 ? 4.098 -8.481 8.813 1.00 91.12 97 THR A C 1
ATOM 765 O O . THR A 1 97 ? 5.261 -8.313 8.446 1.00 91.12 97 THR A O 1
ATOM 768 N N . TYR A 1 98 ? 3.784 -8.741 10.083 1.00 90.75 98 TYR A N 1
ATOM 769 C CA . TYR A 1 98 ? 4.733 -8.700 11.200 1.00 90.75 98 TYR A CA 1
ATOM 770 C C . TYR A 1 98 ? 5.080 -10.088 11.758 1.00 90.75 98 TYR A C 1
ATOM 772 O O . TYR A 1 98 ? 5.521 -10.203 12.900 1.00 90.75 98 TYR A O 1
ATOM 780 N N . ASN A 1 99 ? 4.923 -11.133 10.940 1.00 85.12 99 ASN A N 1
ATOM 781 C CA . ASN A 1 99 ? 5.004 -12.563 11.282 1.00 85.12 99 ASN A CA 1
ATOM 782 C C . ASN A 1 99 ? 6.239 -12.983 12.118 1.00 85.12 99 ASN A C 1
ATOM 784 O O . ASN A 1 99 ? 6.232 -14.013 12.784 1.00 85.12 99 ASN A O 1
ATOM 788 N N . THR A 1 100 ? 7.318 -12.199 12.103 1.00 86.38 100 THR A N 1
ATOM 789 C CA . THR A 1 100 ? 8.551 -12.462 12.863 1.00 8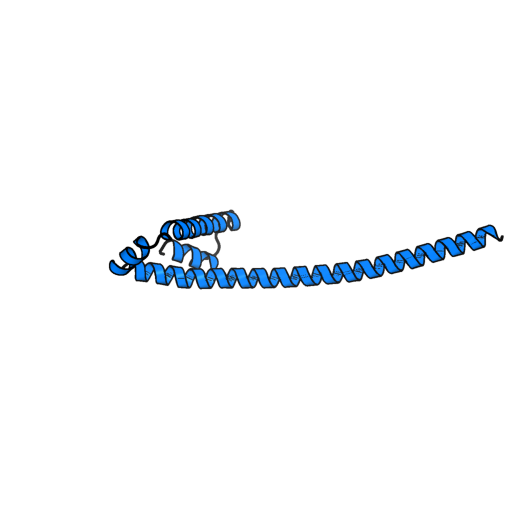6.38 100 THR A CA 1
ATOM 790 C C . THR A 1 100 ? 8.707 -11.619 14.128 1.00 86.38 100 THR A C 1
ATOM 792 O O . THR A 1 100 ? 9.340 -12.066 15.082 1.00 86.38 100 THR A O 1
ATOM 795 N N . SER A 1 101 ? 8.171 -10.398 14.148 1.00 90.81 101 SER A N 1
ATOM 796 C CA . SER A 1 101 ? 8.266 -9.475 15.277 1.00 90.81 101 SER A CA 1
ATOM 797 C C . SER A 1 101 ? 7.165 -8.437 15.180 1.00 90.81 101 SER A C 1
ATOM 799 O O . SER A 1 101 ? 7.119 -7.660 14.225 1.00 90.81 101 SER A O 1
ATOM 801 N N . LEU A 1 102 ? 6.337 -8.376 16.219 1.00 90.62 102 LEU A N 1
ATOM 802 C CA . LEU A 1 102 ? 5.314 -7.349 16.326 1.00 90.62 102 LEU A CA 1
ATOM 803 C C . LEU A 1 102 ? 5.956 -5.962 16.501 1.00 90.62 102 LEU A C 1
ATOM 805 O O . LEU A 1 102 ? 6.988 -5.839 17.170 1.00 90.62 102 LEU A O 1
ATOM 809 N N . PRO A 1 103 ? 5.369 -4.922 15.892 1.00 90.62 103 PRO A N 1
ATOM 810 C CA . PRO A 1 103 ? 5.819 -3.552 16.054 1.00 90.62 103 PRO A CA 1
ATOM 811 C C . PRO A 1 103 ? 5.444 -3.025 17.443 1.00 90.62 103 PRO A C 1
ATOM 813 O O . PRO A 1 103 ? 4.568 -3.561 18.124 1.00 90.62 103 PRO A O 1
ATOM 816 N N . ASP A 1 104 ? 6.108 -1.948 17.863 1.00 92.19 104 ASP A N 1
ATOM 817 C CA . ASP A 1 104 ? 5.854 -1.318 19.157 1.00 92.19 104 ASP A CA 1
ATOM 818 C C . ASP A 1 104 ? 4.381 -0.891 19.317 1.00 92.19 104 ASP A C 1
ATOM 820 O O . ASP A 1 104 ? 3.698 -0.537 18.346 1.00 92.19 104 ASP A O 1
ATOM 824 N N . VAL A 1 105 ? 3.891 -0.903 20.560 1.00 89.31 105 VAL A N 1
ATOM 825 C CA . VAL A 1 105 ? 2.500 -0.554 20.887 1.00 89.31 105 VAL A CA 1
ATOM 826 C C . VAL A 1 105 ? 2.163 0.883 20.501 1.00 89.31 105 VAL A C 1
ATOM 828 O O . VAL A 1 105 ? 1.010 1.163 20.199 1.00 89.31 105 VAL A O 1
ATOM 831 N N . THR A 1 106 ? 3.138 1.789 20.449 1.00 88.50 106 THR A N 1
ATOM 832 C CA . THR A 1 106 ? 2.916 3.193 20.071 1.00 88.50 106 THR A CA 1
ATOM 833 C C . THR A 1 106 ? 2.734 3.414 18.569 1.00 88.50 106 THR A C 1
ATOM 835 O O . THR A 1 106 ? 2.373 4.518 18.160 1.00 88.50 106 THR A O 1
ATOM 838 N N . THR A 1 107 ? 2.959 2.396 17.732 1.00 88.88 107 THR A N 1
ATOM 839 C CA . THR A 1 107 ? 2.758 2.519 16.282 1.00 88.88 107 THR A CA 1
ATOM 840 C C . THR A 1 107 ? 1.277 2.637 15.925 1.00 88.88 107 THR A C 1
ATOM 842 O O . THR A 1 107 ? 0.408 2.069 16.590 1.00 88.88 107 THR A O 1
ATOM 845 N N . ASN A 1 108 ? 0.981 3.367 14.846 1.00 86.31 108 ASN A N 1
ATOM 846 C CA . ASN A 1 108 ? -0.393 3.576 14.383 1.00 86.31 108 ASN A CA 1
ATOM 847 C C . ASN A 1 108 ? -1.073 2.248 14.028 1.00 86.31 108 ASN A C 1
ATOM 849 O O . ASN A 1 108 ? -2.253 2.065 14.308 1.00 86.31 108 ASN A O 1
ATOM 853 N N . GLU A 1 109 ? -0.326 1.324 13.428 1.00 87.38 109 GLU A N 1
ATOM 854 C CA . GLU A 1 109 ? -0.789 -0.001 13.037 1.00 87.38 109 GLU A CA 1
ATOM 855 C C . GLU A 1 109 ? -1.176 -0.838 14.263 1.00 87.38 109 GLU A C 1
ATOM 857 O O . GLU A 1 109 ? -2.271 -1.400 14.290 1.00 87.38 109 GLU A O 1
ATOM 862 N N . THR A 1 110 ? -0.346 -0.865 15.313 1.00 90.19 110 THR A N 1
ATOM 863 C CA . THR A 1 110 ? -0.696 -1.571 16.556 1.00 90.19 110 THR A CA 1
ATOM 864 C C . THR A 1 110 ? -1.880 -0.913 17.258 1.00 90.19 110 THR A C 1
ATOM 866 O O . THR A 1 110 ? -2.814 -1.608 17.648 1.00 90.19 110 THR A O 1
ATOM 869 N N . GLN A 1 111 ? -1.896 0.419 17.377 1.00 88.44 111 GLN A N 1
ATOM 870 C CA . GLN A 1 111 ? -3.016 1.151 17.983 1.00 88.44 111 GLN A CA 1
ATOM 871 C C . GLN A 1 111 ? -4.333 0.919 17.238 1.00 88.44 111 GLN A C 1
ATOM 873 O O . GLN A 1 111 ? -5.385 0.807 17.868 1.00 88.44 111 GLN A O 1
ATOM 878 N N . PHE A 1 112 ? -4.288 0.802 15.909 1.00 87.88 112 PHE A N 1
ATOM 879 C CA . PHE A 1 112 ? -5.451 0.448 15.106 1.00 87.88 112 PHE A CA 1
ATOM 880 C C . PHE A 1 112 ? -5.986 -0.937 15.466 1.00 87.88 112 PHE A C 1
ATOM 882 O O . PHE A 1 112 ? -7.171 -1.063 15.776 1.00 87.88 112 PHE A O 1
ATOM 889 N N . ILE A 1 113 ? -5.124 -1.957 15.478 1.00 91.69 113 ILE A N 1
ATOM 890 C CA . ILE A 1 113 ? -5.532 -3.325 15.819 1.00 91.69 113 ILE A CA 1
ATOM 891 C C . ILE A 1 113 ? -6.077 -3.403 17.246 1.00 91.69 113 ILE A C 1
ATOM 893 O O . ILE A 1 113 ? -7.144 -3.980 17.449 1.00 91.69 113 ILE A O 1
ATOM 897 N N . LEU A 1 114 ? -5.405 -2.772 18.213 1.00 88.31 114 LEU A N 1
ATOM 898 C CA . LEU A 1 114 ? -5.867 -2.710 19.602 1.00 88.31 114 LEU A CA 1
ATOM 899 C C . LEU A 1 114 ? -7.246 -2.043 19.705 1.00 88.31 114 LEU A C 1
ATOM 901 O O . LEU A 1 114 ? -8.154 -2.599 20.325 1.00 88.31 114 LEU A O 1
ATOM 905 N N . SER A 1 115 ? -7.448 -0.935 18.987 1.00 85.62 115 SER A N 1
ATOM 906 C CA . SER A 1 115 ? -8.730 -0.225 18.950 1.00 85.62 115 SER A CA 1
ATOM 907 C C . SER A 1 115 ? -9.860 -1.060 18.340 1.00 85.62 115 SER A C 1
ATOM 909 O O . SER A 1 115 ? -11.008 -0.920 18.759 1.00 85.62 115 SER A O 1
ATOM 911 N N . LEU A 1 116 ? -9.567 -1.925 17.360 1.00 85.00 116 LEU A N 1
ATOM 912 C CA . LEU A 1 116 ? -10.560 -2.831 16.771 1.00 85.00 116 LEU A CA 1
ATOM 913 C C . LEU A 1 116 ? -10.993 -3.939 17.737 1.00 85.00 116 LEU A C 1
ATOM 915 O O . LEU A 1 116 ? -12.150 -4.355 17.696 1.00 85.00 116 LEU A O 1
ATOM 919 N N . VAL A 1 117 ? -10.083 -4.414 18.593 1.00 82.25 117 VAL A N 1
ATOM 920 C CA . VAL A 1 117 ? -10.373 -5.468 19.582 1.00 82.25 117 VAL A CA 1
ATOM 921 C C . VAL A 1 117 ? -10.788 -4.920 20.952 1.00 82.25 117 VAL A C 1
ATOM 923 O O . VAL A 1 117 ? -11.136 -5.697 21.839 1.00 82.25 117 VAL A O 1
ATOM 926 N N . GLY A 1 118 ? -10.818 -3.594 21.114 1.00 75.38 118 GLY A N 1
ATOM 927 C CA . GLY A 1 118 ? -11.357 -2.921 22.299 1.00 75.38 118 GLY A CA 1
ATOM 928 C C . GLY A 1 118 ? -10.357 -2.704 23.440 1.00 75.38 118 GLY A C 1
ATOM 929 O O . GLY A 1 118 ? -10.774 -2.569 24.594 1.00 75.38 118 GLY A O 1
ATOM 930 N N . THR A 1 119 ? -9.062 -2.670 23.127 1.00 67.81 119 THR A N 1
ATOM 931 C CA . THR A 1 119 ? -7.944 -2.372 24.050 1.00 67.81 119 THR A CA 1
ATOM 932 C C . THR A 1 119 ? -7.322 -1.025 23.740 1.00 67.81 119 THR A C 1
ATOM 934 O O . THR A 1 119 ? -7.020 -0.298 24.710 1.00 67.81 119 THR A O 1
#

pLDDT: mean 90.03, std 6.96, range [60.41, 98.44]

InterPro domains:
  IPR039584 Heat shock factor 2-binding protein [PTHR15434] (6-119)

Radius of gyration: 28.62 Å; chains: 1; bounding box: 67×21×79 Å

Organism: NCBI:txid320908